Protein AF-A0A7S2J8U7-F1 (afdb_monomer)

pLDDT: mean 78.89, std 10.36, range [40.03, 90.38]

Radius of gyration: 30.78 Å; Cα contacts (8 Å, |Δi|>4): 121; chains: 1; bounding box: 64×59×87 Å

Structure (mmCIF, N/CA/C/O backbone):
data_AF-A0A7S2J8U7-F1
#
_entry.id   AF-A0A7S2J8U7-F1
#
loop_
_atom_site.group_PDB
_atom_site.id
_atom_site.type_symbol
_atom_site.label_atom_id
_atom_site.label_alt_id
_atom_site.label_comp_id
_atom_site.label_asym_id
_atom_site.label_entity_id
_atom_site.label_seq_id
_atom_site.pdbx_PDB_ins_code
_atom_site.Cartn_x
_atom_site.Cartn_y
_atom_site.Cartn_z
_atom_site.occupancy
_atom_site.B_iso_or_equiv
_atom_site.auth_seq_id
_atom_site.auth_comp_id
_atom_site.auth_asym_id
_atom_site.auth_atom_id
_atom_site.pdbx_PDB_model_num
ATOM 1 N N . ALA A 1 1 ? 42.358 48.095 -48.594 1.00 40.03 1 ALA A N 1
ATOM 2 C CA . ALA A 1 1 ? 42.335 47.093 -49.679 1.00 40.03 1 ALA A CA 1
ATOM 3 C C . ALA A 1 1 ? 41.664 45.815 -49.172 1.00 40.03 1 ALA A C 1
ATOM 5 O O . ALA A 1 1 ? 42.341 44.890 -48.751 1.00 40.03 1 ALA A O 1
ATOM 6 N N . GLY A 1 2 ? 40.329 45.794 -49.127 1.00 51.53 2 GLY A N 1
ATOM 7 C CA . GLY A 1 2 ? 39.556 44.602 -48.771 1.00 51.53 2 GLY A CA 1
ATOM 8 C C . GLY A 1 2 ? 39.120 43.903 -50.049 1.00 51.53 2 GLY A C 1
ATOM 9 O O . GLY A 1 2 ? 38.181 44.354 -50.697 1.00 51.53 2 GLY A O 1
ATOM 10 N N . ARG A 1 3 ? 39.839 42.856 -50.461 1.00 53.25 3 ARG A N 1
ATOM 11 C CA . ARG A 1 3 ? 39.385 41.982 -51.550 1.00 53.25 3 ARG A CA 1
ATOM 12 C C . ARG A 1 3 ? 38.144 41.229 -51.047 1.00 53.25 3 ARG A C 1
ATOM 14 O O . ARG A 1 3 ? 38.235 40.647 -49.966 1.00 53.25 3 ARG A O 1
ATOM 21 N N . PRO A 1 4 ? 37.014 41.214 -51.773 1.00 48.19 4 PRO A N 1
ATOM 22 C CA . PRO A 1 4 ? 35.894 40.362 -51.400 1.00 48.19 4 PRO A CA 1
ATOM 23 C C . PRO A 1 4 ? 36.365 38.907 -51.466 1.00 48.19 4 PRO A C 1
ATOM 25 O O . PRO A 1 4 ? 37.013 38.505 -52.436 1.00 48.19 4 PRO A O 1
ATOM 28 N N . ALA A 1 5 ? 36.096 38.145 -50.406 1.00 55.03 5 ALA A N 1
ATOM 29 C CA . ALA A 1 5 ? 36.349 36.714 -50.372 1.00 55.03 5 ALA A CA 1
ATOM 30 C C . ALA A 1 5 ? 35.719 36.085 -51.623 1.00 55.03 5 ALA A C 1
ATOM 32 O O . ALA A 1 5 ? 34.513 36.191 -51.842 1.00 55.03 5 ALA A O 1
ATOM 33 N N . GLY A 1 6 ? 36.554 35.508 -52.489 1.00 54.88 6 GLY A N 1
ATOM 34 C CA . GLY A 1 6 ? 36.082 34.847 -53.700 1.00 54.88 6 GLY A CA 1
ATOM 35 C C . GLY A 1 6 ? 35.148 33.677 -53.357 1.00 54.88 6 GLY A C 1
ATOM 36 O O . GLY A 1 6 ? 35.223 33.145 -52.246 1.00 54.88 6 GLY A O 1
ATOM 37 N N . PRO A 1 7 ? 34.312 33.225 -54.307 1.00 55.66 7 PRO A N 1
ATOM 38 C CA . PRO A 1 7 ? 33.301 32.180 -54.095 1.00 55.66 7 PRO A CA 1
ATOM 39 C C . PRO A 1 7 ? 33.851 30.841 -53.555 1.00 55.66 7 PRO A C 1
ATOM 41 O O . PRO A 1 7 ? 33.079 30.015 -53.079 1.00 55.66 7 PRO A O 1
ATOM 44 N N . GLY A 1 8 ? 35.175 30.636 -53.564 1.00 60.19 8 GLY A N 1
ATOM 45 C CA . GLY A 1 8 ? 35.840 29.501 -52.916 1.00 60.19 8 GLY A CA 1
ATOM 46 C C . GLY A 1 8 ? 35.819 29.539 -51.381 1.00 60.19 8 GLY A C 1
ATOM 47 O O . GLY A 1 8 ? 35.584 28.508 -50.766 1.00 60.19 8 GLY A O 1
ATOM 48 N N . GLY A 1 9 ? 35.958 30.711 -50.747 1.00 66.06 9 GLY A N 1
ATOM 49 C CA . GLY A 1 9 ? 36.018 30.811 -49.278 1.00 66.06 9 GLY A CA 1
ATOM 50 C C . GLY A 1 9 ? 34.679 30.530 -48.588 1.00 66.06 9 GLY A C 1
ATOM 51 O O . GLY A 1 9 ? 34.639 29.916 -47.525 1.00 66.06 9 GLY A O 1
ATOM 52 N N . ALA A 1 10 ? 33.571 30.916 -49.227 1.00 70.31 10 ALA A N 1
ATOM 53 C CA . ALA A 1 10 ? 32.231 30.562 -48.762 1.00 70.31 10 ALA A CA 1
ATOM 54 C C . ALA A 1 10 ? 31.975 29.052 -48.891 1.00 70.31 10 ALA A C 1
ATOM 56 O O . ALA A 1 10 ? 31.365 28.449 -48.012 1.00 70.31 10 ALA A O 1
ATOM 57 N N . MET A 1 11 ? 32.482 28.429 -49.958 1.00 75.00 11 MET A N 1
ATOM 58 C CA . MET A 1 11 ? 32.305 26.999 -50.182 1.00 75.00 11 MET A CA 1
ATOM 59 C C . MET A 1 11 ? 33.173 26.146 -49.245 1.00 75.00 11 MET A C 1
ATOM 61 O O . MET A 1 11 ? 32.732 25.093 -48.786 1.00 75.00 11 MET A O 1
ATOM 65 N N . ASP A 1 12 ? 34.364 26.623 -48.889 1.00 81.00 12 ASP A N 1
ATOM 66 C CA . ASP A 1 12 ? 35.214 25.972 -47.889 1.00 81.00 12 ASP A CA 1
ATOM 67 C C . ASP A 1 12 ? 34.634 26.097 -46.472 1.00 81.00 12 ASP A C 1
AT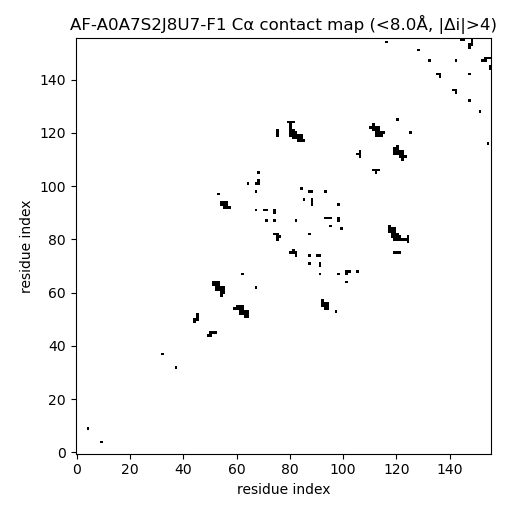OM 69 O O . ASP A 1 12 ? 34.638 25.122 -45.721 1.00 81.00 12 ASP A O 1
ATOM 73 N N . ALA A 1 13 ? 34.025 27.239 -46.133 1.00 82.81 13 ALA A N 1
ATOM 74 C CA . ALA A 1 13 ? 33.295 27.401 -44.875 1.00 82.81 13 ALA A CA 1
ATOM 75 C C . ALA A 1 13 ? 32.073 26.465 -44.781 1.00 82.81 13 ALA A C 1
ATOM 77 O O . ALA A 1 13 ? 31.824 25.881 -43.727 1.00 82.81 13 ALA A O 1
ATOM 78 N N . ILE A 1 14 ? 31.336 26.267 -45.882 1.00 84.38 14 ILE A N 1
ATOM 79 C CA . ILE A 1 14 ? 30.214 25.315 -45.936 1.00 84.38 14 ILE A CA 1
ATOM 80 C C . ILE A 1 14 ? 30.702 23.877 -45.725 1.00 84.38 14 ILE A C 1
ATOM 82 O O . ILE A 1 14 ? 30.076 23.133 -44.973 1.00 84.38 14 ILE A O 1
ATOM 86 N N . ARG A 1 15 ? 31.822 23.477 -46.341 1.00 87.19 15 ARG A N 1
ATOM 87 C CA . ARG A 1 15 ? 32.395 22.131 -46.148 1.00 87.19 15 ARG A CA 1
ATOM 88 C C . ARG A 1 15 ? 32.842 21.891 -44.712 1.00 87.19 15 ARG A C 1
ATOM 90 O O . ARG A 1 15 ? 32.610 20.811 -44.175 1.00 87.19 15 ARG A O 1
ATOM 97 N N . GLU A 1 16 ? 33.456 22.890 -44.088 1.00 86.88 16 GLU A N 1
ATOM 98 C CA . GLU A 1 16 ? 33.881 22.792 -42.694 1.00 86.88 16 GLU A CA 1
ATOM 99 C C . GLU A 1 16 ? 32.672 22.692 -41.751 1.00 86.88 16 GLU A C 1
ATOM 101 O O . GLU A 1 16 ? 32.631 21.817 -40.889 1.00 86.88 16 GLU A O 1
ATOM 106 N N . LEU A 1 17 ? 31.622 23.486 -41.984 1.00 85.12 17 LEU A N 1
ATOM 107 C CA . LEU A 1 17 ? 30.360 23.370 -41.245 1.00 85.12 17 LEU A CA 1
ATOM 108 C C . LEU A 1 17 ? 29.686 22.005 -41.446 1.00 85.12 17 LEU A C 1
ATOM 110 O O . LEU A 1 17 ? 29.188 21.428 -40.484 1.00 85.12 17 LEU A O 1
ATOM 114 N N . GLN A 1 18 ? 29.698 21.450 -42.662 1.00 86.94 18 GLN A N 1
ATOM 115 C CA . GLN A 1 18 ? 29.182 20.101 -42.931 1.00 86.94 18 GLN A CA 1
ATOM 116 C C . GLN A 1 18 ? 29.968 19.028 -42.174 1.00 86.94 18 GLN A C 1
ATOM 118 O O . GLN A 1 18 ? 29.372 18.106 -41.620 1.00 86.94 18 GLN A O 1
ATOM 123 N N . ARG A 1 19 ? 31.295 19.163 -42.104 1.00 87.50 19 ARG A N 1
ATOM 124 C CA . ARG A 1 19 ? 32.159 18.255 -41.345 1.00 87.50 19 ARG A CA 1
ATOM 125 C C . ARG A 1 19 ? 31.886 18.340 -39.843 1.00 87.50 19 ARG A C 1
ATOM 127 O O . ARG A 1 19 ? 31.789 17.305 -39.187 1.00 87.50 19 ARG A O 1
ATOM 134 N N . GLN A 1 20 ? 31.719 19.549 -39.310 1.00 84.12 20 GLN A N 1
ATOM 135 C CA . GLN A 1 20 ? 31.373 19.769 -37.904 1.00 84.12 20 GLN A CA 1
ATOM 136 C C . GLN A 1 20 ? 29.973 19.242 -37.570 1.00 84.12 20 GLN A C 1
ATOM 138 O O . GLN A 1 20 ? 29.795 18.605 -36.534 1.00 84.12 20 GLN A O 1
ATOM 143 N N . LEU A 1 21 ? 28.996 19.431 -38.462 1.00 79.06 21 LEU A N 1
ATOM 144 C CA . LEU A 1 21 ? 27.649 18.883 -38.313 1.00 79.06 21 LEU A CA 1
ATOM 145 C C . LEU A 1 21 ? 27.667 17.348 -38.320 1.00 79.06 21 LEU A C 1
ATOM 147 O O . LEU A 1 21 ? 27.062 16.736 -37.444 1.00 79.06 21 LEU A O 1
ATOM 151 N N . ALA A 1 22 ? 28.386 16.730 -39.263 1.00 81.44 22 ALA A N 1
ATOM 152 C CA . ALA A 1 22 ? 28.526 15.277 -39.340 1.00 81.44 22 ALA A CA 1
ATOM 153 C C . ALA A 1 22 ? 29.164 14.708 -38.061 1.00 81.44 22 ALA A C 1
ATOM 155 O O . ALA A 1 22 ? 28.625 13.775 -37.468 1.00 81.44 22 ALA A O 1
ATOM 156 N N . ALA A 1 23 ? 30.241 15.332 -37.572 1.00 78.88 23 ALA A N 1
ATOM 157 C CA . ALA A 1 23 ? 30.877 14.948 -36.313 1.00 78.88 23 ALA A CA 1
ATOM 158 C C . ALA A 1 23 ? 29.933 15.118 -35.104 1.00 78.88 23 ALA A C 1
ATOM 160 O O . ALA A 1 23 ? 29.856 14.237 -34.249 1.00 78.88 23 ALA A O 1
ATOM 161 N N . ALA A 1 24 ? 29.169 16.213 -35.037 1.00 72.94 24 ALA A N 1
ATOM 162 C CA . ALA A 1 24 ? 28.206 16.450 -33.961 1.00 72.94 24 ALA A CA 1
ATOM 163 C C . ALA A 1 24 ? 27.040 15.440 -33.977 1.00 72.94 24 ALA A C 1
ATOM 165 O O . ALA A 1 24 ? 26.620 14.953 -32.925 1.00 72.94 24 ALA A O 1
ATOM 166 N N . GLN A 1 25 ? 26.545 15.074 -35.163 1.00 70.19 25 GLN A N 1
ATOM 167 C CA . GLN A 1 25 ? 25.491 14.067 -35.331 1.00 70.19 25 GLN A CA 1
ATOM 168 C C . GLN A 1 25 ? 25.969 12.649 -34.974 1.00 70.19 25 GLN A C 1
ATOM 170 O O . GLN A 1 25 ? 25.204 11.867 -34.401 1.00 70.19 25 GLN A O 1
ATOM 175 N N . GLU A 1 26 ? 27.235 12.327 -35.248 1.00 65.44 26 GLU A N 1
ATOM 176 C CA . GLU A 1 26 ? 27.850 11.040 -34.906 1.00 65.44 26 GLU A CA 1
ATOM 177 C C . GLU A 1 26 ? 28.103 10.892 -33.393 1.00 65.44 26 GLU A C 1
ATOM 179 O O . GLU A 1 26 ? 27.968 9.804 -32.829 1.00 65.44 26 GLU A O 1
ATOM 184 N N . VAL A 1 27 ? 28.392 11.998 -32.699 1.00 61.38 27 VAL A N 1
ATOM 185 C CA . VAL A 1 27 ? 28.515 12.033 -31.231 1.00 61.38 27 VAL A CA 1
ATOM 186 C C . VAL A 1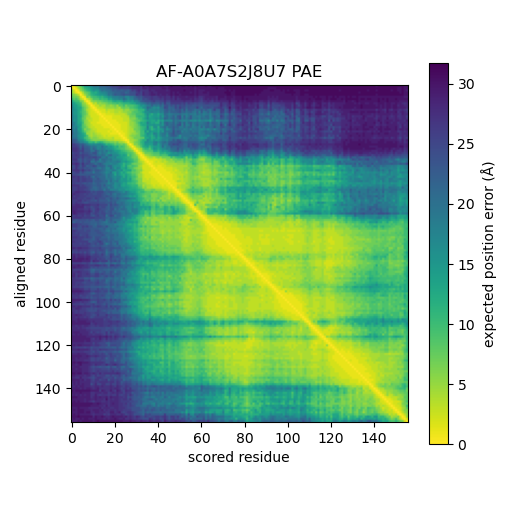 27 ? 27.144 11.922 -30.546 1.00 61.38 27 VAL A C 1
ATOM 188 O O . VAL A 1 27 ? 27.030 11.267 -29.510 1.00 61.38 27 VAL A O 1
ATOM 191 N N . SER A 1 28 ? 26.082 12.476 -31.144 1.00 56.25 28 SER A N 1
ATOM 192 C CA . SER A 1 28 ? 24.730 12.512 -30.558 1.00 56.25 28 SER A CA 1
ATOM 193 C C . SER A 1 28 ? 24.057 11.135 -30.392 1.00 56.25 28 SER A C 1
ATOM 195 O O . SER A 1 28 ? 23.095 11.013 -29.632 1.00 56.25 28 SER A O 1
ATOM 197 N N . ASN A 1 29 ? 24.565 10.078 -31.035 1.00 55.19 29 ASN A N 1
ATOM 198 C CA . ASN A 1 29 ? 23.923 8.756 -31.031 1.00 55.19 29 ASN A CA 1
ATOM 199 C C . ASN A 1 29 ? 24.634 7.671 -30.204 1.00 55.19 29 ASN A C 1
ATOM 201 O O . ASN A 1 29 ? 24.095 6.576 -30.077 1.00 55.19 29 ASN A O 1
ATOM 205 N N . LYS A 1 30 ? 25.799 7.940 -29.595 1.00 54.66 30 LYS A N 1
ATOM 206 C CA . LYS A 1 30 ? 26.586 6.886 -28.916 1.00 54.66 30 LYS A CA 1
ATOM 207 C C . LYS A 1 30 ? 26.026 6.417 -27.567 1.00 54.66 30 LYS A C 1
ATOM 209 O O . LYS A 1 30 ? 26.309 5.294 -27.171 1.00 54.66 30 LYS A O 1
ATOM 214 N N . ASN A 1 31 ? 25.185 7.218 -26.909 1.00 57.66 31 ASN A N 1
ATOM 215 C CA . ASN A 1 31 ? 24.610 6.897 -25.592 1.00 57.66 31 ASN A CA 1
ATOM 216 C C . ASN A 1 31 ? 23.076 6.789 -25.591 1.00 57.66 31 ASN A C 1
ATOM 218 O O . ASN A 1 31 ? 22.450 6.850 -24.534 1.00 57.66 31 ASN A O 1
ATOM 222 N N . ARG A 1 32 ? 22.438 6.633 -26.758 1.00 60.81 32 ARG A N 1
ATOM 223 C CA . ARG A 1 32 ? 20.988 6.405 -26.814 1.00 60.81 32 ARG A CA 1
ATOM 224 C C . ARG A 1 32 ? 20.718 4.919 -26.628 1.00 60.81 32 ARG A C 1
ATOM 226 O O . ARG A 1 32 ? 20.739 4.142 -27.577 1.00 60.81 32 ARG A O 1
ATOM 233 N N . ILE A 1 33 ? 20.483 4.525 -25.383 1.00 62.84 33 ILE A N 1
ATOM 234 C CA . ILE A 1 33 ? 19.929 3.208 -25.080 1.00 62.84 33 ILE A CA 1
ATOM 235 C C . ILE A 1 33 ? 18.513 3.187 -25.669 1.00 62.84 33 ILE A C 1
ATOM 237 O O . ILE A 1 33 ? 17.684 4.032 -25.333 1.00 62.84 33 ILE A O 1
ATOM 241 N N . SER A 1 34 ? 18.254 2.272 -26.605 1.00 74.62 34 SER A N 1
ATOM 242 C CA . SER A 1 34 ? 16.893 2.038 -27.090 1.00 74.62 34 SER A CA 1
ATOM 243 C C . SER A 1 34 ? 16.041 1.494 -25.943 1.00 74.62 34 SER A C 1
ATOM 245 O O . SER A 1 34 ? 16.555 0.814 -25.058 1.00 74.62 34 SER A O 1
ATOM 247 N N . GLU A 1 35 ? 14.736 1.751 -25.955 1.00 74.62 35 GLU A N 1
ATOM 248 C CA . GLU A 1 35 ? 13.820 1.268 -24.911 1.00 74.62 35 GLU A CA 1
ATOM 249 C C . GLU A 1 35 ? 13.956 -0.249 -24.675 1.00 74.62 35 GLU A C 1
ATOM 251 O O . GLU A 1 35 ? 14.056 -0.694 -23.536 1.00 74.62 35 GLU A O 1
ATOM 256 N N . ARG A 1 36 ? 14.115 -1.032 -25.752 1.00 76.19 36 ARG A N 1
ATOM 257 C CA . ARG A 1 36 ? 14.391 -2.478 -25.686 1.00 76.19 36 ARG A CA 1
ATOM 258 C C . ARG A 1 36 ? 15.689 -2.803 -24.948 1.00 76.19 36 ARG A C 1
ATOM 260 O O . ARG A 1 36 ? 15.687 -3.637 -24.052 1.00 76.19 36 ARG A O 1
ATOM 267 N N . ASN A 1 37 ? 16.777 -2.106 -25.275 1.00 79.19 37 ASN A N 1
ATOM 268 C CA . ASN A 1 37 ? 18.060 -2.321 -24.608 1.00 79.19 37 ASN A CA 1
ATOM 269 C C . ASN A 1 37 ? 17.998 -1.912 -23.127 1.00 79.19 37 ASN A C 1
ATOM 271 O O . ASN A 1 37 ? 18.661 -2.528 -22.300 1.00 79.19 37 ASN A O 1
ATOM 275 N N . CYS A 1 38 ? 17.208 -0.890 -22.782 1.00 79.62 38 CYS A N 1
ATOM 276 C CA . CYS A 1 38 ? 16.979 -0.495 -21.392 1.00 79.62 38 CYS A CA 1
ATOM 277 C C . CYS A 1 38 ? 16.264 -1.616 -20.628 1.00 79.62 38 CYS A C 1
ATOM 279 O O . CYS A 1 38 ? 16.689 -1.982 -19.532 1.00 79.62 38 CYS A O 1
ATOM 281 N N . ILE A 1 39 ? 15.238 -2.213 -21.245 1.00 80.50 39 ILE A N 1
ATOM 282 C CA . ILE A 1 39 ? 14.483 -3.309 -20.640 1.00 80.50 39 ILE A CA 1
ATOM 283 C C . ILE A 1 39 ? 15.386 -4.517 -20.374 1.00 80.50 39 ILE A C 1
ATOM 285 O O . ILE A 1 39 ? 15.408 -5.035 -19.257 1.00 80.50 39 ILE A O 1
ATOM 289 N N . ASP A 1 40 ? 16.186 -4.912 -21.365 1.00 81.88 40 ASP A N 1
ATOM 290 C CA . ASP A 1 40 ? 17.115 -6.039 -21.249 1.00 81.88 40 ASP A CA 1
ATOM 291 C C . ASP A 1 40 ? 18.180 -5.802 -20.169 1.00 81.88 40 ASP A C 1
ATOM 293 O O . ASP A 1 40 ? 18.549 -6.720 -19.434 1.00 81.88 40 ASP A O 1
ATOM 297 N N . LEU A 1 41 ? 18.684 -4.570 -20.046 1.00 83.12 41 LEU A N 1
ATOM 298 C CA . LEU A 1 41 ? 19.654 -4.215 -19.010 1.00 83.12 41 LEU A CA 1
ATOM 299 C C . LEU A 1 41 ? 19.045 -4.305 -17.610 1.00 83.12 41 LEU A C 1
ATOM 301 O O . LEU A 1 41 ? 19.671 -4.871 -16.715 1.00 83.12 41 LEU A O 1
ATOM 305 N N . VAL A 1 42 ? 17.826 -3.800 -17.416 1.00 82.06 42 VAL A N 1
ATOM 306 C CA . VAL A 1 42 ? 17.148 -3.891 -16.119 1.00 82.06 42 VAL A CA 1
ATOM 307 C C . VAL A 1 42 ? 16.806 -5.340 -15.777 1.00 82.06 42 VAL A C 1
ATOM 309 O O . VAL A 1 42 ? 17.070 -5.773 -14.657 1.00 82.06 42 VAL A O 1
ATOM 312 N N . GLN A 1 43 ? 16.329 -6.138 -16.736 1.00 81.56 43 GLN A N 1
ATOM 313 C CA . GLN A 1 43 ? 16.111 -7.572 -16.522 1.00 81.56 43 GLN A CA 1
ATOM 314 C C . GLN A 1 43 ? 17.402 -8.300 -16.130 1.00 81.56 43 GLN A C 1
ATOM 316 O O . GLN A 1 43 ? 17.385 -9.124 -15.214 1.00 81.56 43 GLN A O 1
ATOM 321 N N . LYS A 1 44 ? 18.537 -7.965 -16.760 1.00 83.88 44 LYS A N 1
ATOM 322 C CA . LYS A 1 44 ? 19.846 -8.501 -16.359 1.00 83.88 44 LYS A CA 1
ATOM 323 C C . LYS A 1 44 ? 20.228 -8.088 -14.939 1.00 83.88 44 LYS A C 1
ATOM 325 O O . LYS A 1 44 ? 20.711 -8.929 -14.189 1.00 83.88 44 LYS A O 1
ATOM 330 N N . LEU A 1 45 ? 19.989 -6.839 -14.539 1.00 82.88 45 LEU A N 1
ATOM 331 C CA . LEU A 1 45 ? 20.244 -6.377 -13.167 1.00 82.88 45 LEU A CA 1
ATOM 332 C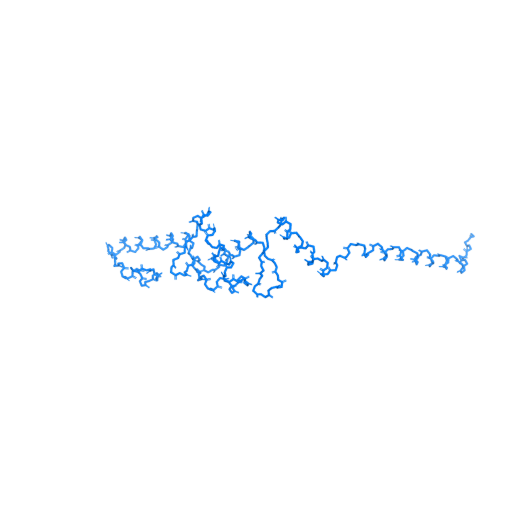 C . LEU A 1 45 ? 19.381 -7.117 -12.132 1.00 82.88 45 LEU A C 1
ATOM 334 O O . LEU A 1 45 ? 19.872 -7.452 -11.051 1.00 82.88 45 LEU A O 1
ATOM 338 N N . VAL A 1 46 ? 18.124 -7.417 -12.474 1.00 83.69 46 VAL A N 1
ATOM 339 C CA . VA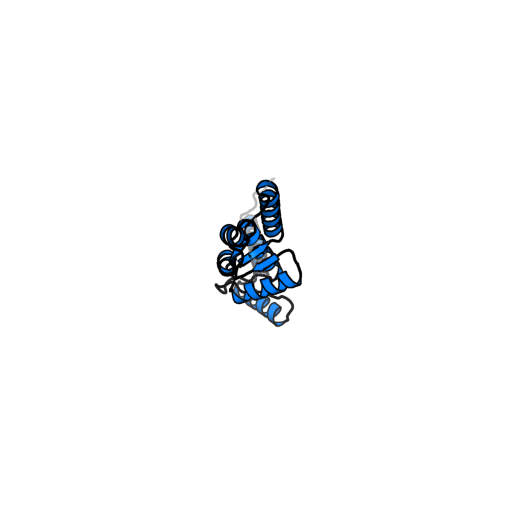L A 1 46 ? 17.222 -8.225 -11.638 1.00 83.69 46 VAL A CA 1
ATOM 340 C C . VAL A 1 46 ? 17.701 -9.679 -11.558 1.00 83.69 46 VAL A C 1
ATOM 342 O O . VAL A 1 46 ? 17.771 -10.229 -10.461 1.00 83.69 46 VAL A O 1
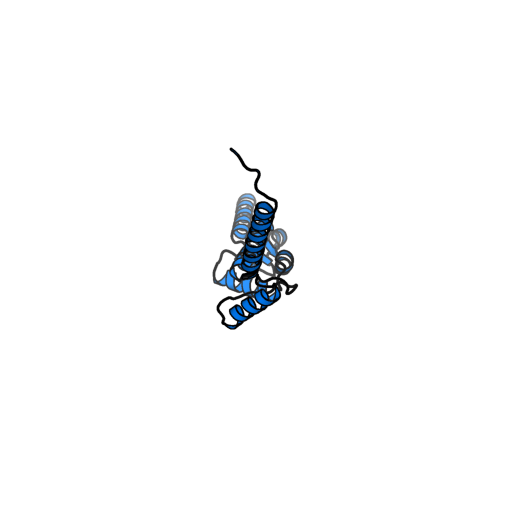ATOM 345 N N . GLN A 1 47 ? 18.106 -10.292 -12.678 1.00 82.44 47 GLN A N 1
ATOM 346 C CA . GLN A 1 47 ? 18.666 -11.655 -12.700 1.00 82.44 47 GLN A CA 1
ATOM 347 C C . GLN A 1 47 ? 19.954 -11.781 -11.884 1.00 82.44 47 GLN A C 1
ATOM 349 O O . GLN A 1 47 ? 20.154 -12.780 -11.198 1.00 82.44 47 GLN A O 1
ATOM 354 N N . LEU A 1 48 ? 20.816 -10.764 -11.933 1.00 85.75 48 LEU A N 1
ATOM 355 C CA . LEU A 1 48 ? 22.038 -10.699 -11.131 1.00 85.75 48 LEU A CA 1
ATOM 356 C C . LEU A 1 48 ? 21.756 -10.417 -9.643 1.00 85.75 48 LEU A C 1
ATOM 358 O O . LEU A 1 48 ? 22.689 -10.382 -8.843 1.00 85.75 48 LEU A O 1
ATOM 362 N N . GLY A 1 49 ? 20.491 -10.201 -9.259 1.00 79.50 49 GLY A N 1
ATOM 363 C CA . GLY A 1 49 ? 20.077 -9.934 -7.883 1.00 79.50 49 GLY A CA 1
ATOM 364 C C . GLY A 1 49 ? 20.523 -8.571 -7.352 1.00 79.50 49 GLY A C 1
ATOM 365 O O . GLY A 1 49 ? 20.459 -8.338 -6.146 1.00 79.50 49 GLY A O 1
ATOM 366 N N . GLN A 1 50 ? 20.980 -7.671 -8.228 1.00 76.75 50 GLN A N 1
ATOM 367 C CA . GLN A 1 50 ? 21.482 -6.352 -7.838 1.00 76.75 50 GLN A CA 1
ATOM 368 C C . GLN A 1 50 ? 20.348 -5.366 -7.542 1.00 76.75 50 GLN A C 1
ATOM 370 O O . GLN A 1 50 ? 20.543 -4.423 -6.778 1.00 76.75 50 GLN A O 1
ATOM 375 N N . VAL A 1 51 ? 19.164 -5.587 -8.124 1.00 76.81 51 VAL A N 1
ATOM 376 C CA . VAL A 1 51 ? 17.975 -4.753 -7.921 1.00 76.81 51 VAL A CA 1
ATOM 377 C C . VAL A 1 51 ? 16.755 -5.649 -7.725 1.00 76.81 51 VAL A C 1
ATOM 379 O O . VAL A 1 51 ? 16.557 -6.612 -8.464 1.00 76.81 51 VAL A O 1
ATOM 382 N N . LYS A 1 52 ? 15.920 -5.330 -6.733 1.00 74.81 52 LYS A N 1
ATOM 383 C CA . LYS A 1 52 ? 14.608 -5.960 -6.542 1.00 74.81 52 LYS A CA 1
ATOM 384 C C . LYS A 1 52 ? 13.548 -5.029 -7.112 1.00 74.81 52 LYS A C 1
ATOM 386 O O . LYS A 1 52 ? 13.413 -3.912 -6.626 1.00 74.81 52 LYS A O 1
ATOM 391 N N . LEU A 1 53 ? 12.819 -5.485 -8.124 1.00 79.56 53 LEU A N 1
ATOM 392 C CA . LEU A 1 53 ? 11.741 -4.731 -8.758 1.00 79.56 53 LEU A CA 1
ATOM 393 C C . LEU A 1 53 ? 10.443 -5.528 -8.683 1.00 79.56 53 LEU A C 1
ATOM 395 O O . LEU A 1 53 ? 10.449 -6.756 -8.761 1.00 79.56 53 LEU A O 1
ATOM 399 N N . ILE A 1 54 ? 9.347 -4.805 -8.504 1.00 78.00 54 ILE A N 1
ATOM 400 C CA . ILE A 1 54 ? 7.975 -5.300 -8.489 1.00 78.00 54 ILE A CA 1
ATOM 401 C C . ILE A 1 54 ? 7.313 -4.773 -9.756 1.00 78.00 54 ILE A C 1
ATOM 403 O O . ILE A 1 54 ? 7.563 -3.639 -10.157 1.00 78.00 54 ILE A O 1
ATOM 407 N N . HIS A 1 55 ? 6.511 -5.593 -10.422 1.00 75.44 55 HIS A N 1
ATOM 408 C CA . HIS A 1 55 ? 5.798 -5.156 -11.616 1.00 75.44 55 HIS A CA 1
ATOM 409 C C . HIS A 1 55 ? 4.436 -4.581 -11.223 1.00 75.44 55 HIS A C 1
ATOM 411 O O . HIS A 1 55 ? 3.778 -5.098 -10.316 1.00 75.44 55 HIS A O 1
ATOM 417 N N . THR A 1 56 ? 4.004 -3.530 -11.918 1.00 76.62 56 THR A N 1
ATOM 418 C CA . THR A 1 56 ? 2.617 -3.063 -11.821 1.00 76.62 56 THR A CA 1
ATOM 419 C C . THR A 1 56 ? 1.660 -4.101 -12.405 1.00 76.62 56 THR A C 1
ATOM 421 O O . THR A 1 56 ? 2.059 -4.966 -13.188 1.00 76.62 56 THR A O 1
ATOM 424 N N . SER A 1 57 ? 0.379 -4.010 -12.052 1.00 70.88 57 SER A N 1
ATOM 425 C CA . SER A 1 57 ? -0.688 -4.897 -12.553 1.00 70.88 57 SER A CA 1
ATOM 426 C C . SER A 1 57 ? -0.774 -4.940 -14.090 1.00 70.88 57 SER A C 1
ATOM 428 O O . SER A 1 57 ? -1.150 -5.953 -14.675 1.00 70.88 57 SER A O 1
ATOM 430 N N . SER A 1 58 ? -0.351 -3.865 -14.765 1.00 67.50 58 SER A N 1
ATOM 431 C CA . SER A 1 58 ? -0.254 -3.789 -16.230 1.00 67.50 58 SER A CA 1
ATOM 432 C C . SER A 1 58 ? 1.025 -4.406 -16.817 1.00 67.50 58 SER A C 1
ATOM 434 O O . SER A 1 58 ? 1.135 -4.529 -18.036 1.00 67.50 5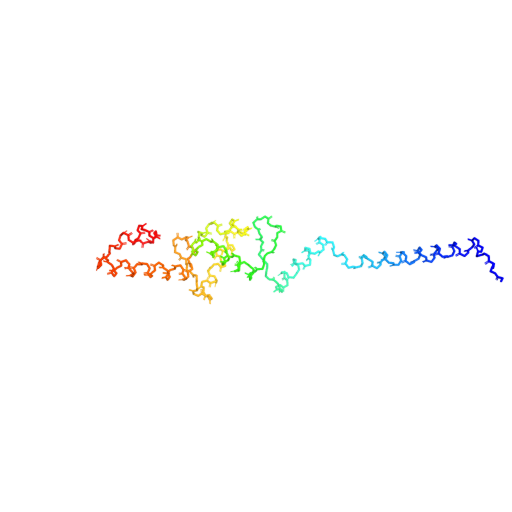8 SER A O 1
ATOM 436 N N . GLY A 1 59 ? 2.017 -4.753 -15.989 1.00 68.31 59 GLY A N 1
ATOM 437 C CA . GLY A 1 59 ? 3.306 -5.319 -16.406 1.00 68.31 59 GLY A CA 1
ATOM 438 C C . GLY A 1 59 ? 4.215 -4.360 -17.184 1.00 68.31 59 GLY A C 1
ATOM 439 O O . GLY A 1 59 ? 5.230 -4.793 -17.727 1.00 68.31 59 GLY A O 1
ATOM 440 N N . LYS A 1 60 ? 3.847 -3.076 -17.268 1.00 68.81 60 LYS A N 1
ATOM 441 C CA . LYS A 1 60 ? 4.564 -2.050 -18.043 1.00 68.81 60 LYS A CA 1
ATOM 442 C C . LYS A 1 60 ? 5.543 -1.239 -17.210 1.00 68.81 60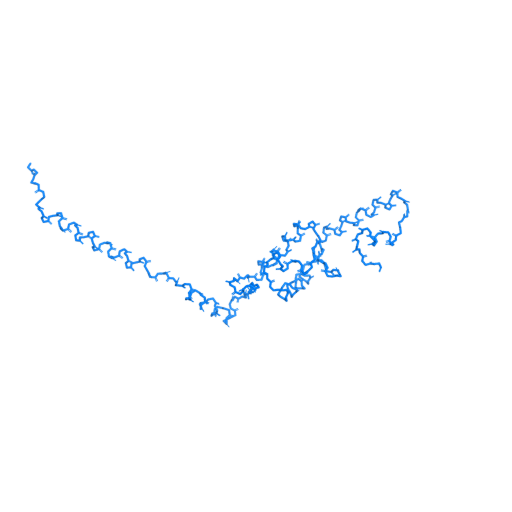 LYS A C 1
ATOM 444 O O . LYS A 1 60 ? 6.469 -0.661 -17.768 1.00 68.81 60 LYS A O 1
ATOM 449 N N . GLU A 1 61 ? 5.330 -1.185 -15.903 1.00 75.62 61 GLU A N 1
ATOM 450 C CA . GLU A 1 61 ? 6.105 -0.337 -15.009 1.00 75.62 61 GLU A CA 1
ATOM 451 C C . GLU A 1 61 ? 6.729 -1.168 -13.898 1.00 75.62 61 GLU A C 1
ATOM 453 O O . GLU A 1 61 ? 6.221 -2.221 -13.494 1.00 75.62 61 GLU A O 1
ATOM 458 N N . TRP A 1 62 ? 7.860 -0.664 -13.419 1.00 79.88 62 TRP A N 1
ATOM 459 C CA . TRP A 1 62 ? 8.614 -1.255 -12.333 1.00 79.88 62 TRP A CA 1
ATOM 460 C C . TRP A 1 62 ? 8.593 -0.342 -11.131 1.00 79.88 62 TRP A C 1
ATOM 462 O O . TRP A 1 62 ? 8.906 0.843 -11.233 1.00 79.88 62 TRP A O 1
ATOM 472 N N . LEU A 1 63 ? 8.294 -0.935 -9.987 1.00 83.25 63 LEU A N 1
ATOM 473 C CA . LEU A 1 63 ? 8.293 -0.265 -8.707 1.00 83.25 63 LEU A CA 1
ATOM 474 C C . LEU A 1 63 ? 9.354 -0.884 -7.809 1.00 83.25 63 LEU A C 1
ATOM 476 O O . LEU A 1 63 ? 9.510 -2.108 -7.746 1.00 83.25 63 LEU A O 1
ATOM 480 N N . THR A 1 64 ? 10.096 -0.045 -7.096 1.00 85.81 64 THR A N 1
ATOM 481 C CA . THR A 1 64 ? 10.980 -0.551 -6.053 1.00 85.81 64 THR A CA 1
ATOM 482 C C . THR A 1 64 ? 10.162 -0.917 -4.813 1.00 85.81 64 THR A C 1
ATOM 484 O O . THR A 1 64 ? 9.178 -0.250 -4.487 1.00 85.81 64 THR A O 1
ATOM 487 N N . PRO A 1 65 ? 10.581 -1.957 -4.077 1.00 83.19 65 PRO A N 1
ATOM 488 C CA . PRO A 1 65 ? 10.181 -2.222 -2.705 1.00 83.19 65 PRO A CA 1
ATOM 489 C C . PRO A 1 65 ? 9.942 -0.977 -1.850 1.00 83.19 65 PRO A C 1
ATOM 491 O O . PRO A 1 65 ? 8.900 -0.851 -1.229 1.00 83.19 65 PRO A O 1
ATOM 494 N N . GLU A 1 66 ? 10.913 -0.075 -1.800 1.00 85.19 66 GLU A N 1
ATOM 495 C CA . GLU A 1 66 ? 10.889 1.087 -0.916 1.00 85.19 66 GLU A CA 1
ATOM 496 C C . GLU A 1 66 ? 9.873 2.136 -1.373 1.00 85.19 66 GLU A C 1
ATOM 498 O O . GLU A 1 66 ? 9.317 2.854 -0.543 1.00 85.19 66 GLU A O 1
ATOM 503 N N . GLN A 1 67 ? 9.636 2.223 -2.684 1.00 86.25 67 GLN A N 1
ATOM 504 C CA . GLN A 1 67 ? 8.620 3.100 -3.247 1.00 86.25 67 GLN A CA 1
ATOM 505 C C . GLN A 1 67 ? 7.218 2.573 -2.930 1.00 86.25 67 GLN A C 1
ATOM 507 O O . GLN A 1 67 ? 6.376 3.344 -2.481 1.00 86.25 67 GLN A O 1
ATOM 512 N N . LEU A 1 68 ? 7.001 1.259 -3.039 1.00 87.62 68 LEU A N 1
ATOM 513 C CA . LEU A 1 68 ? 5.738 0.631 -2.646 1.00 87.62 68 LEU A CA 1
ATOM 514 C C . LEU A 1 68 ? 5.393 0.905 -1.169 1.00 87.62 68 LEU A C 1
ATOM 516 O O . LEU A 1 68 ? 4.255 1.230 -0.849 1.00 87.62 68 LEU A O 1
ATOM 520 N N . ASP A 1 69 ? 6.380 0.853 -0.269 1.00 87.31 69 ASP A N 1
ATOM 521 C CA . ASP A 1 69 ? 6.186 1.155 1.163 1.00 87.31 69 ASP A CA 1
ATOM 522 C C . ASP A 1 69 ? 5.746 2.598 1.421 1.00 87.31 69 ASP A C 1
ATOM 524 O O . ASP A 1 69 ? 5.131 2.894 2.453 1.00 87.31 69 ASP A O 1
ATOM 528 N N . ARG A 1 70 ? 6.162 3.511 0.541 1.00 88.19 70 ARG A N 1
ATOM 529 C CA . ARG A 1 70 ? 5.804 4.923 0.612 1.00 88.19 70 ARG A CA 1
ATOM 530 C C . ARG A 1 70 ? 4.398 5.128 0.078 1.00 88.19 70 ARG A C 1
ATOM 532 O O . ARG A 1 70 ? 3.586 5.696 0.790 1.00 88.19 70 ARG A O 1
ATOM 539 N N . GLU A 1 71 ? 4.095 4.576 -1.089 1.00 89.00 71 GLU A N 1
ATOM 540 C CA . GLU A 1 71 ? 2.776 4.716 -1.708 1.00 89.00 71 GLU A CA 1
ATOM 541 C C . GLU A 1 71 ? 1.667 4.113 -0.844 1.00 89.00 71 GLU A C 1
ATOM 543 O O . GLU A 1 7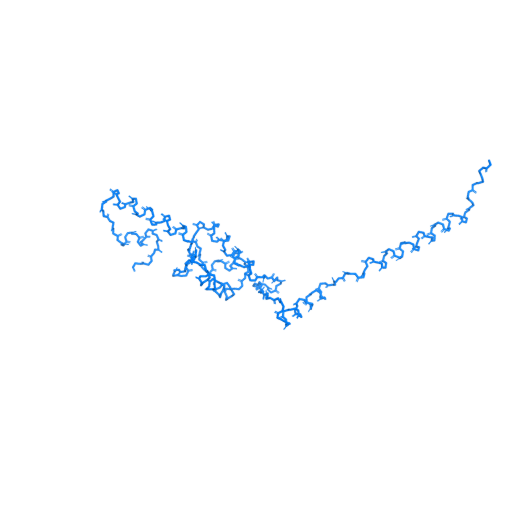1 ? 0.647 4.758 -0.631 1.00 89.00 71 GLU A O 1
ATOM 548 N N . ILE A 1 72 ? 1.895 2.947 -0.226 1.00 87.88 72 ILE A N 1
ATOM 549 C CA . ILE A 1 72 ? 0.940 2.368 0.735 1.00 87.88 72 ILE A CA 1
ATOM 550 C C . ILE A 1 72 ? 0.692 3.322 1.916 1.00 87.88 72 ILE A C 1
ATOM 552 O O . ILE A 1 72 ? -0.437 3.449 2.390 1.00 87.88 72 ILE A O 1
ATOM 556 N N . ARG A 1 73 ? 1.736 4.001 2.408 1.00 87.75 73 ARG A N 1
ATOM 557 C CA . ARG A 1 73 ? 1.613 4.977 3.502 1.00 87.75 73 ARG A CA 1
ATOM 558 C C . ARG A 1 73 ? 0.892 6.245 3.070 1.00 87.75 73 ARG A C 1
ATOM 560 O O . ARG A 1 73 ? 0.099 6.764 3.849 1.00 87.75 73 ARG A O 1
ATOM 567 N N . ASP A 1 74 ? 1.157 6.717 1.861 1.00 88.88 74 ASP A N 1
ATOM 568 C CA . ASP A 1 74 ? 0.529 7.911 1.308 1.00 88.88 74 ASP A CA 1
ATOM 569 C C . ASP A 1 74 ? -0.969 7.668 1.081 1.00 88.88 74 ASP A C 1
ATOM 571 O O . ASP A 1 74 ? -1.783 8.488 1.501 1.00 88.88 74 ASP A O 1
ATOM 575 N N . VAL A 1 75 ? -1.347 6.502 0.544 1.00 87.69 75 VAL A N 1
ATOM 576 C CA . VAL A 1 75 ? -2.750 6.063 0.418 1.00 87.69 75 VAL A CA 1
ATOM 577 C C . VAL A 1 75 ? -3.425 5.964 1.788 1.00 87.69 75 VAL A C 1
ATOM 579 O O . VAL A 1 75 ? -4.534 6.468 1.984 1.00 87.69 75 VAL A O 1
ATOM 582 N N . LEU A 1 76 ? -2.747 5.370 2.775 1.00 88.06 76 LEU A N 1
ATOM 583 C CA . LEU A 1 76 ? -3.272 5.264 4.137 1.00 88.06 76 LEU A CA 1
ATOM 584 C C . LEU A 1 76 ? -3.488 6.644 4.775 1.00 88.06 76 LEU A C 1
ATOM 586 O O . LEU A 1 76 ? -4.499 6.860 5.442 1.00 88.06 76 LEU A O 1
ATOM 590 N N . ALA A 1 77 ? -2.562 7.582 4.569 1.00 87.06 77 ALA A N 1
ATOM 591 C CA . ALA A 1 77 ? -2.682 8.951 5.060 1.00 87.06 77 ALA A CA 1
ATOM 592 C C . ALA A 1 77 ? -3.797 9.724 4.334 1.00 87.06 77 ALA A C 1
ATOM 594 O O . ALA A 1 77 ? -4.579 10.415 4.986 1.00 87.06 77 ALA A O 1
ATOM 595 N N . ALA A 1 78 ? -3.914 9.566 3.013 1.00 87.50 78 ALA A N 1
ATOM 596 C CA . ALA A 1 78 ? -4.967 10.176 2.202 1.00 87.50 78 ALA A CA 1
ATOM 597 C C . ALA A 1 78 ? -6.366 9.673 2.593 1.00 87.50 78 ALA A C 1
ATOM 599 O O . ALA A 1 78 ? -7.317 10.450 2.612 1.00 87.50 78 ALA A O 1
ATOM 600 N N . SER A 1 79 ? -6.470 8.404 2.994 1.00 84.06 79 SER A N 1
ATOM 601 C CA . SER A 1 79 ? -7.711 7.781 3.475 1.00 84.06 79 SER A CA 1
ATOM 602 C C . SER A 1 79 ? -8.059 8.137 4.931 1.00 84.06 79 SER A C 1
ATOM 604 O O . SER A 1 79 ? -8.956 7.541 5.522 1.00 84.06 79 SER A O 1
ATOM 606 N N . GLY A 1 80 ? -7.340 9.073 5.561 1.00 80.81 80 GLY A N 1
ATOM 607 C CA . GLY A 1 80 ? -7.588 9.468 6.952 1.00 80.81 80 GLY A CA 1
ATOM 608 C C . GLY A 1 80 ? -7.137 8.431 7.987 1.00 80.81 80 GLY A C 1
ATOM 609 O O . GLY A 1 80 ? -7.593 8.452 9.126 1.00 80.81 80 GLY A O 1
ATOM 610 N N . GLY A 1 81 ? -6.234 7.520 7.612 1.00 82.50 81 GLY A N 1
ATOM 611 C CA . GLY A 1 81 ? -5.633 6.539 8.513 1.00 82.50 81 GLY A CA 1
ATOM 612 C C . GLY A 1 81 ? -6.327 5.176 8.573 1.00 82.50 81 GLY A C 1
ATOM 613 O O . GLY A 1 81 ? -5.837 4.309 9.296 1.00 82.50 81 GLY A O 1
ATOM 614 N N . ARG A 1 82 ? -7.392 4.947 7.791 1.00 86.56 82 ARG A N 1
ATOM 615 C CA . ARG A 1 82 ? -8.007 3.627 7.564 1.00 86.56 82 ARG A CA 1
ATOM 616 C C . ARG A 1 82 ? -8.204 3.402 6.067 1.00 86.56 82 ARG A C 1
ATOM 618 O O . ARG A 1 82 ? -8.904 4.175 5.430 1.00 86.56 82 ARG A O 1
ATOM 625 N N . ALA A 1 83 ? -7.627 2.338 5.519 1.00 86.94 83 ALA A N 1
ATOM 626 C CA . ALA A 1 83 ? -7.762 1.980 4.105 1.00 86.94 83 ALA A CA 1
ATOM 627 C C . ALA A 1 83 ? -7.981 0.473 3.945 1.00 86.94 83 ALA A C 1
ATOM 629 O O . ALA A 1 83 ? -7.361 -0.317 4.655 1.00 86.94 83 ALA A O 1
ATOM 630 N N . ASN A 1 84 ? -8.830 0.052 3.010 1.00 87.19 84 ASN A N 1
ATOM 631 C CA . ASN A 1 84 ? -9.059 -1.371 2.782 1.00 87.19 84 ASN A CA 1
ATOM 632 C C . ASN A 1 84 ? -7.918 -1.989 1.958 1.00 87.19 84 ASN A C 1
ATOM 634 O O . ASN A 1 84 ? -7.507 -1.440 0.936 1.00 87.19 84 ASN A O 1
ATOM 638 N N . VAL A 1 85 ? -7.425 -3.158 2.368 1.00 85.06 85 VAL A N 1
ATOM 639 C CA . VAL A 1 85 ? -6.306 -3.847 1.707 1.00 85.06 85 VAL A CA 1
ATOM 640 C C . VAL A 1 85 ? -6.637 -4.264 0.269 1.00 85.06 85 VAL A C 1
ATOM 642 O O . VAL A 1 85 ? -5.714 -4.436 -0.521 1.00 85.06 85 VAL A O 1
ATOM 645 N N . THR A 1 86 ? -7.913 -4.381 -0.112 1.00 83.94 86 THR A N 1
ATOM 646 C CA . THR A 1 86 ? -8.311 -4.639 -1.508 1.00 83.94 86 THR A CA 1
ATOM 647 C C . THR A 1 86 ? -8.369 -3.382 -2.371 1.00 83.94 86 THR A C 1
ATOM 649 O O . THR A 1 86 ? -8.250 -3.491 -3.588 1.00 83.94 86 THR A O 1
ATOM 652 N N . GLU A 1 87 ? -8.522 -2.201 -1.770 1.00 83.75 87 GLU A N 1
ATOM 653 C CA . GLU A 1 87 ? -8.574 -0.917 -2.486 1.00 83.75 87 GLU A CA 1
ATOM 654 C C . GLU A 1 87 ? -7.168 -0.341 -2.714 1.00 83.75 87 GLU A C 1
ATOM 656 O O . GLU A 1 87 ? -6.886 0.200 -3.782 1.00 83.75 87 GLU A O 1
ATOM 661 N N . ILE A 1 88 ? -6.242 -0.547 -1.766 1.00 85.81 88 ILE A N 1
ATOM 662 C CA . ILE A 1 88 ? -4.847 -0.078 -1.870 1.00 85.81 88 ILE A CA 1
ATOM 663 C C . ILE A 1 88 ? -4.168 -0.513 -3.191 1.00 85.81 88 ILE A C 1
ATOM 665 O O . ILE A 1 88 ? -3.562 0.334 -3.844 1.00 85.81 88 ILE A O 1
ATOM 669 N N . PRO A 1 89 ? -4.260 -1.779 -3.649 1.00 85.62 89 PRO A N 1
ATOM 670 C CA . PRO A 1 89 ? -3.694 -2.210 -4.928 1.00 85.62 89 PRO A CA 1
ATOM 671 C C . PRO A 1 89 ? -4.251 -1.449 -6.138 1.00 85.62 89 PRO A C 1
ATOM 673 O O . PRO A 1 89 ? -3.514 -1.230 -7.097 1.00 85.62 89 PRO A O 1
ATOM 676 N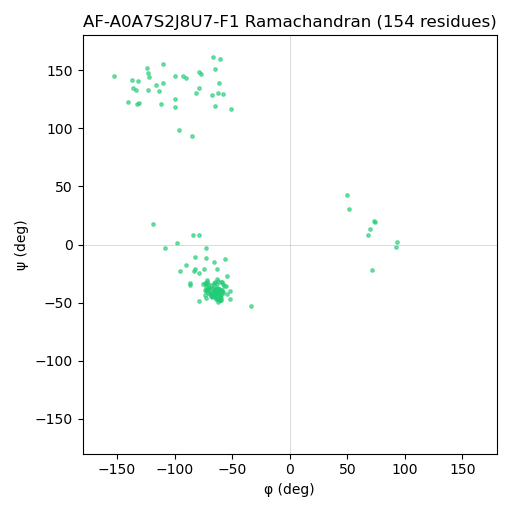 N . ASN A 1 90 ? -5.520 -1.026 -6.097 1.00 84.56 90 ASN A N 1
ATOM 677 C CA . ASN A 1 90 ? -6.147 -0.273 -7.186 1.00 84.56 90 ASN A CA 1
ATOM 678 C C . ASN A 1 90 ? -5.613 1.160 -7.252 1.00 84.56 90 ASN A C 1
ATOM 680 O O . ASN A 1 90 ? -5.357 1.662 -8.343 1.00 84.56 90 ASN A O 1
ATOM 684 N N . GLU A 1 91 ? -5.407 1.797 -6.098 1.00 82.88 91 GLU A N 1
ATOM 685 C CA . GLU A 1 91 ? -4.845 3.151 -6.025 1.00 82.88 91 GLU A CA 1
ATOM 686 C C . GLU A 1 91 ? -3.352 3.185 -6.372 1.00 82.88 91 GLU A C 1
ATOM 688 O O . GLU A 1 91 ? -2.891 4.095 -7.057 1.00 82.88 91 GLU A O 1
ATOM 693 N N . VAL A 1 92 ? -2.604 2.167 -5.943 1.00 83.75 92 VAL A N 1
ATOM 694 C CA . VAL A 1 92 ? -1.159 2.031 -6.192 1.00 83.75 92 VAL A CA 1
ATOM 695 C C . VAL A 1 92 ? -0.871 1.443 -7.587 1.00 83.75 92 VAL A C 1
ATOM 697 O O . VAL A 1 92 ? 0.219 1.589 -8.133 1.00 83.75 92 VAL A O 1
ATOM 700 N N . GLY A 1 93 ? -1.837 0.754 -8.201 1.00 80.81 93 GLY A N 1
ATOM 701 C CA . GLY A 1 93 ? -1.685 0.124 -9.517 1.00 80.81 93 GLY A CA 1
ATOM 702 C C . GLY A 1 93 ? -0.822 -1.148 -9.525 1.00 80.81 93 GLY A C 1
ATOM 703 O O . GLY A 1 93 ? -0.342 -1.573 -10.582 1.00 80.81 93 GLY A O 1
ATOM 704 N N . VAL A 1 94 ? -0.623 -1.793 -8.375 1.00 83.06 94 VAL A N 1
ATOM 705 C CA . VAL A 1 94 ? 0.227 -2.989 -8.202 1.00 83.06 94 VAL A CA 1
ATOM 706 C C . VAL A 1 94 ? -0.633 -4.223 -7.913 1.00 83.06 94 VAL A C 1
ATOM 708 O O . VAL A 1 94 ? -1.760 -4.108 -7.451 1.00 83.06 94 VAL A O 1
ATOM 711 N N . ASP A 1 95 ? -0.126 -5.422 -8.218 1.00 83.50 95 ASP A N 1
ATOM 712 C CA . ASP A 1 95 ? -0.828 -6.670 -7.895 1.00 83.50 95 ASP A CA 1
ATOM 713 C C . ASP A 1 95 ? -1.037 -6.842 -6.380 1.00 83.50 95 ASP A C 1
ATOM 715 O O . ASP A 1 95 ? -0.123 -6.611 -5.577 1.00 83.50 95 ASP A O 1
ATOM 719 N N . ILE A 1 96 ? -2.226 -7.320 -5.999 1.00 82.31 96 ILE A N 1
ATOM 720 C CA . ILE A 1 96 ? -2.610 -7.521 -4.597 1.00 82.31 96 ILE A CA 1
ATOM 721 C C . ILE A 1 96 ? -1.626 -8.421 -3.844 1.00 82.31 96 ILE A C 1
ATOM 723 O O . ILE A 1 96 ? -1.297 -8.132 -2.697 1.00 82.31 96 ILE A O 1
ATOM 727 N N . SER A 1 97 ? -1.062 -9.441 -4.495 1.00 83.06 97 SER A N 1
ATOM 728 C CA . SER A 1 97 ? -0.118 -10.374 -3.870 1.00 83.06 97 SER A CA 1
ATOM 729 C C . SER A 1 97 ? 1.166 -9.665 -3.433 1.00 83.06 97 SER A C 1
ATOM 731 O O . SER A 1 97 ? 1.725 -9.954 -2.372 1.00 83.06 97 SER A O 1
ATOM 733 N N . HIS A 1 98 ? 1.645 -8.717 -4.244 1.00 83.25 98 HIS A N 1
ATOM 734 C CA . HIS A 1 98 ? 2.833 -7.926 -3.931 1.00 83.25 98 HIS A CA 1
ATOM 735 C C . HIS A 1 98 ? 2.552 -6.885 -2.845 1.00 83.25 98 HIS A C 1
ATOM 737 O O . HIS A 1 98 ? 3.389 -6.707 -1.954 1.00 83.25 98 HIS A O 1
ATOM 743 N N . CYS A 1 99 ? 1.377 -6.252 -2.880 1.00 84.31 99 CYS A N 1
ATOM 744 C CA . CYS A 1 99 ? 0.929 -5.338 -1.832 1.00 84.31 99 CYS A CA 1
ATOM 745 C C . CYS A 1 99 ? 0.775 -6.051 -0.483 1.00 84.31 99 CYS A C 1
ATOM 747 O O . CYS A 1 99 ? 1.346 -5.599 0.505 1.00 84.31 99 CYS A O 1
ATOM 749 N N . GLU A 1 100 ? 0.089 -7.193 -0.423 1.00 84.69 100 GLU A N 1
ATOM 750 C CA . GLU A 1 100 ? -0.107 -7.949 0.821 1.00 84.69 100 GLU A CA 1
ATOM 751 C C . GLU A 1 100 ? 1.210 -8.443 1.418 1.00 84.69 100 GLU A C 1
ATOM 753 O O . GLU A 1 100 ? 1.474 -8.247 2.608 1.00 84.69 100 GLU A O 1
ATOM 758 N N . ALA A 1 101 ? 2.077 -9.032 0.586 1.00 85.75 101 ALA A N 1
ATOM 759 C CA . ALA A 1 101 ? 3.405 -9.446 1.020 1.00 85.75 101 ALA A CA 1
ATOM 760 C C . ALA A 1 101 ? 4.192 -8.258 1.584 1.00 85.75 101 ALA A C 1
ATOM 762 O O . ALA A 1 101 ? 4.950 -8.414 2.549 1.00 85.75 101 ALA A O 1
ATOM 763 N N . ARG A 1 102 ? 4.005 -7.062 1.006 1.00 86.19 102 ARG A N 1
ATOM 764 C CA . ARG A 1 102 ? 4.666 -5.870 1.511 1.00 86.19 102 ARG A CA 1
ATOM 765 C C . ARG A 1 102 ? 4.087 -5.380 2.829 1.00 86.19 102 ARG A C 1
ATOM 767 O O . ARG A 1 102 ? 4.856 -5.105 3.748 1.00 86.19 102 ARG A O 1
ATOM 774 N N . ILE A 1 103 ? 2.769 -5.306 2.940 1.00 85.50 103 ILE A N 1
ATOM 775 C CA . ILE A 1 103 ? 2.076 -4.893 4.161 1.00 85.50 103 ILE A CA 1
ATOM 776 C C . ILE A 1 103 ? 2.526 -5.758 5.345 1.00 85.50 103 ILE A C 1
ATOM 778 O O . ILE A 1 103 ? 2.851 -5.226 6.405 1.00 85.50 103 ILE A O 1
ATOM 782 N N . GLU A 1 104 ? 2.660 -7.075 5.162 1.00 85.88 104 GLU A N 1
ATOM 783 C CA . GLU A 1 104 ? 3.155 -7.964 6.223 1.00 85.88 104 GLU A CA 1
ATOM 784 C C . GLU A 1 104 ? 4.619 -7.704 6.609 1.00 85.88 104 GLU A C 1
ATOM 786 O O . GLU A 1 104 ? 4.985 -7.817 7.782 1.00 85.88 104 GLU A O 1
ATOM 791 N N . LEU A 1 105 ? 5.478 -7.337 5.655 1.00 85.94 105 LEU A N 1
ATOM 792 C CA . LEU A 1 105 ? 6.856 -6.932 5.953 1.00 85.94 105 LEU A CA 1
ATOM 793 C C . LEU A 1 105 ? 6.904 -5.588 6.686 1.00 85.94 105 LEU A C 1
ATOM 795 O O . LEU A 1 105 ? 7.663 -5.453 7.648 1.00 85.94 105 LEU A O 1
ATOM 799 N N . MET A 1 106 ? 6.089 -4.620 6.263 1.00 84.25 106 MET A N 1
ATOM 800 C CA . MET A 1 106 ? 5.981 -3.315 6.911 1.00 84.25 106 MET A CA 1
ATOM 801 C C . MET A 1 106 ? 5.522 -3.473 8.357 1.00 84.25 106 MET A C 1
ATOM 803 O O . MET A 1 106 ? 6.204 -2.986 9.248 1.00 84.25 106 MET A O 1
ATOM 807 N N . ARG A 1 107 ? 4.473 -4.264 8.601 1.00 83.88 107 ARG A N 1
ATOM 808 C CA . ARG A 1 107 ? 3.956 -4.565 9.945 1.00 83.88 107 ARG A CA 1
ATOM 809 C C . ARG A 1 107 ? 4.998 -5.208 10.866 1.00 83.88 107 ARG A C 1
ATOM 811 O O . ARG A 1 107 ? 4.981 -4.997 12.075 1.00 83.88 107 ARG A O 1
ATOM 818 N N . LYS A 1 108 ? 5.899 -6.032 10.317 1.00 83.06 108 LYS A N 1
ATOM 819 C CA . LYS A 1 108 ? 6.994 -6.654 11.087 1.00 83.06 108 LYS A CA 1
ATOM 820 C C . LYS A 1 108 ? 8.116 -5.675 11.418 1.00 83.06 108 LYS A C 1
ATOM 822 O O . LYS A 1 108 ? 8.770 -5.837 12.444 1.00 83.06 108 LYS A O 1
ATOM 827 N N . LYS A 1 109 ? 8.386 -4.726 10.524 1.00 80.81 109 LYS A N 1
ATOM 828 C CA . LYS A 1 109 ? 9.486 -3.766 10.655 1.00 80.81 109 LYS A CA 1
ATOM 829 C C . LYS A 1 109 ? 9.083 -2.533 11.461 1.00 80.81 109 LYS A C 1
ATOM 831 O O . LYS A 1 109 ? 9.926 -1.958 12.140 1.00 80.81 109 LYS A O 1
ATOM 836 N N . ASP A 1 110 ? 7.823 -2.135 11.358 1.00 75.88 110 ASP A N 1
ATOM 837 C CA . ASP A 1 110 ? 7.292 -0.881 11.866 1.00 75.88 110 ASP A CA 1
ATOM 838 C C . ASP A 1 110 ? 5.896 -1.124 12.463 1.00 75.88 110 ASP A C 1
ATOM 840 O O . ASP A 1 110 ? 4.993 -1.631 11.797 1.00 75.88 110 ASP A O 1
ATOM 844 N N . SER A 1 111 ? 5.722 -0.784 13.741 1.00 74.50 111 SER A N 1
ATOM 845 C CA . SER A 1 111 ? 4.459 -0.945 14.472 1.00 74.50 111 SER A CA 1
ATOM 846 C C . SER A 1 111 ? 3.483 0.216 14.253 1.00 74.50 111 SER A C 1
ATOM 848 O O . SER A 1 111 ? 2.464 0.295 14.936 1.00 74.50 111 SER A O 1
ATOM 850 N N . SER A 1 112 ? 3.785 1.131 13.327 1.00 79.44 112 SER A N 1
ATOM 851 C CA . SER A 1 112 ? 2.923 2.265 12.965 1.00 79.44 112 SER A CA 1
ATOM 852 C C . SER A 1 112 ? 1.677 1.884 12.159 1.00 79.44 112 SER A C 1
ATOM 854 O O . SER A 1 112 ? 0.791 2.722 11.974 1.00 79.44 112 SER A O 1
ATOM 856 N N . VAL A 1 113 ? 1.603 0.644 11.668 1.00 84.00 113 VAL A N 1
ATOM 857 C CA . VAL A 1 113 ? 0.503 0.162 10.832 1.00 84.00 113 VAL A CA 1
ATOM 858 C C . VAL A 1 113 ? 0.021 -1.200 11.327 1.00 84.00 113 VAL A C 1
ATOM 860 O O . VAL A 1 113 ? 0.813 -2.112 11.566 1.00 84.00 113 VAL A O 1
ATOM 863 N N . SER A 1 114 ? -1.294 -1.353 11.459 1.00 83.00 114 SER A N 1
ATOM 864 C CA . SER A 1 114 ? -1.953 -2.588 11.885 1.00 83.00 114 SER A CA 1
ATOM 865 C C . SER A 1 114 ? -2.961 -3.054 10.837 1.00 83.00 114 SER A C 1
ATOM 867 O O . SER A 1 114 ? -3.547 -2.240 10.130 1.00 83.00 114 SER A O 1
ATOM 869 N N . ARG A 1 115 ? -3.146 -4.372 10.708 1.00 83.56 115 ARG A N 1
ATOM 870 C CA . ARG A 1 115 ? -4.131 -4.969 9.797 1.00 83.56 115 ARG A CA 1
ATOM 871 C C . ARG A 1 115 ? -5.235 -5.627 10.617 1.00 83.56 115 ARG A C 1
ATOM 873 O O . ARG A 1 115 ? -4.936 -6.531 11.396 1.00 83.56 115 ARG A O 1
ATOM 880 N N . ILE A 1 116 ? -6.484 -5.204 10.434 1.00 80.88 116 ILE A N 1
ATOM 881 C CA . ILE A 1 116 ? -7.660 -5.731 11.140 1.00 80.88 116 ILE A CA 1
ATOM 882 C C . ILE A 1 116 ? -8.767 -6.009 10.119 1.00 80.88 116 ILE A C 1
ATOM 884 O O . ILE A 1 116 ? -9.194 -5.111 9.413 1.00 80.88 116 ILE A O 1
ATOM 888 N N . HIS A 1 117 ? -9.229 -7.261 10.042 1.00 72.25 117 HIS A N 1
ATOM 889 C CA . HIS A 1 117 ? -10.377 -7.692 9.221 1.00 72.25 117 HIS A CA 1
ATOM 890 C C . HIS A 1 117 ? -10.344 -7.278 7.730 1.00 72.25 117 HIS A C 1
ATOM 892 O O . HIS A 1 117 ? -11.385 -7.093 7.110 1.00 72.25 117 HIS A O 1
ATOM 898 N N . GLY A 1 118 ? -9.149 -7.150 7.144 1.00 78.75 118 GLY A N 1
ATOM 899 C CA . GLY A 1 118 ? -8.979 -6.705 5.753 1.00 78.75 118 GLY A CA 1
ATOM 900 C C . GLY A 1 118 ? -8.783 -5.196 5.591 1.00 78.75 118 GLY A C 1
ATOM 901 O O . GLY A 1 118 ? -8.500 -4.750 4.486 1.00 78.75 118 GLY A O 1
ATOM 902 N N . ASP A 1 119 ? -8.831 -4.430 6.678 1.00 84.06 119 ASP A N 1
ATOM 903 C CA . ASP A 1 119 ? -8.465 -3.017 6.702 1.00 84.06 119 ASP A CA 1
ATOM 904 C C . ASP A 1 119 ? -7.051 -2.824 7.254 1.00 84.06 119 ASP A C 1
ATOM 906 O O . ASP A 1 119 ? -6.592 -3.527 8.160 1.00 84.06 119 ASP A O 1
ATOM 910 N N . LEU A 1 120 ? -6.362 -1.837 6.701 1.00 87.38 120 LEU A N 1
ATOM 911 C CA . LEU A 1 120 ? -5.096 -1.306 7.160 1.00 87.38 120 LEU A CA 1
ATOM 912 C C . LEU A 1 120 ? -5.368 -0.025 7.952 1.00 87.38 120 LEU A C 1
ATOM 914 O O . LEU A 1 120 ? -6.020 0.892 7.458 1.00 87.38 120 LEU A O 1
ATOM 918 N N . LEU A 1 121 ? -4.874 0.033 9.183 1.00 87.75 121 LEU A N 1
ATOM 919 C CA . LEU A 1 121 ? -5.109 1.118 10.129 1.00 87.75 121 LEU A CA 1
ATOM 920 C C . LEU A 1 121 ? -3.774 1.697 10.580 1.00 87.75 121 LEU A C 1
ATOM 922 O O . LEU A 1 121 ? -2.862 0.955 10.961 1.00 87.75 121 LEU A O 1
ATOM 926 N N . SER A 1 122 ? -3.666 3.020 10.577 1.00 89.69 122 SER A N 1
ATOM 927 C CA . SER A 1 122 ? -2.523 3.716 11.157 1.00 89.69 122 SER A CA 1
ATOM 928 C C . SER A 1 122 ? -2.649 3.780 12.681 1.00 89.69 122 SER A C 1
ATOM 930 O O . SER A 1 122 ? -3.744 3.881 13.238 1.00 89.69 122 SER A O 1
ATOM 932 N N . THR A 1 123 ? -1.518 3.766 13.383 1.00 87.69 123 THR A N 1
ATOM 933 C CA . THR A 1 123 ? -1.506 3.926 14.846 1.00 87.69 123 THR A CA 1
ATOM 934 C C . THR A 1 123 ? -2.067 5.283 15.275 1.00 87.69 123 THR A C 1
ATOM 936 O O . THR A 1 123 ? -2.707 5.368 16.316 1.00 87.69 123 THR A O 1
ATOM 939 N N . GLN A 1 124 ? -1.894 6.327 14.458 1.00 86.69 124 GLN A N 1
ATOM 940 C CA . GLN A 1 124 ? -2.465 7.652 14.725 1.00 86.69 124 GLN A CA 1
ATOM 941 C C . GLN A 1 124 ? -3.995 7.626 14.690 1.00 86.69 124 GLN A C 1
ATOM 943 O O . GLN A 1 124 ? -4.632 8.205 15.563 1.00 86.69 124 GLN A O 1
ATOM 948 N N . TYR A 1 125 ? -4.583 6.909 13.727 1.00 87.00 125 TYR A N 1
ATOM 949 C CA . TYR A 1 125 ? -6.030 6.721 13.669 1.00 87.00 125 TYR A CA 1
ATOM 950 C C . TYR A 1 125 ? -6.541 5.976 14.905 1.00 87.00 125 TYR A C 1
ATOM 952 O O . TYR A 1 125 ? -7.485 6.423 15.547 1.00 87.00 125 TYR A O 1
ATOM 960 N N . LEU A 1 126 ? -5.874 4.883 15.293 1.00 86.44 126 LEU A N 1
ATOM 961 C CA . LEU A 1 126 ? -6.241 4.131 16.497 1.00 86.44 126 LEU A CA 1
ATOM 962 C C . LEU A 1 126 ? -6.122 4.965 17.777 1.00 86.44 126 LEU A C 1
ATOM 964 O O . LEU A 1 126 ? -6.962 4.831 18.659 1.00 86.44 126 LEU A O 1
ATOM 968 N N . GLN A 1 127 ? -5.106 5.824 17.881 1.00 88.19 127 GLN A N 1
ATOM 969 C CA . GLN A 1 127 ? -4.964 6.747 19.007 1.00 88.19 127 GLN A CA 1
ATOM 970 C C . GLN A 1 127 ? -6.081 7.792 19.037 1.00 88.19 127 GLN A C 1
ATOM 972 O O . GLN A 1 127 ? -6.619 8.040 20.109 1.00 88.19 127 GLN A O 1
ATOM 977 N N . GLY A 1 128 ? -6.463 8.352 17.885 1.00 88.25 128 GLY A N 1
ATOM 978 C CA . GLY A 1 128 ? -7.594 9.279 17.796 1.00 88.25 128 GLY A CA 1
ATOM 979 C C . GLY A 1 128 ? -8.905 8.624 18.227 1.00 88.25 128 GLY A C 1
ATOM 980 O O . GLY A 1 128 ? -9.599 9.147 19.088 1.00 88.25 128 GLY A O 1
ATOM 981 N N . VAL A 1 129 ? -9.186 7.419 17.720 1.00 86.75 129 VAL A N 1
ATOM 982 C CA . VAL A 1 129 ? -10.364 6.640 18.133 1.00 86.75 129 VAL A CA 1
ATOM 983 C C . VAL A 1 129 ? -10.324 6.319 19.629 1.00 86.75 129 VAL A C 1
ATOM 985 O O . VAL A 1 129 ? -11.335 6.450 20.307 1.00 86.75 129 VAL A O 1
ATOM 988 N N . ALA A 1 130 ? -9.170 5.916 20.169 1.00 87.06 130 ALA A N 1
ATOM 989 C CA . ALA A 1 130 ? -9.035 5.639 21.598 1.00 87.06 130 ALA A CA 1
ATOM 990 C C . ALA A 1 130 ? -9.305 6.886 22.453 1.00 87.06 130 ALA A C 1
ATOM 992 O O . ALA A 1 130 ? -10.002 6.782 23.458 1.00 87.06 130 ALA A O 1
ATOM 993 N N . GLN A 1 131 ? -8.807 8.048 22.027 1.00 90.31 131 GLN A N 1
ATOM 994 C CA . GLN A 1 131 ? -9.050 9.317 22.703 1.00 90.31 131 GLN A CA 1
ATOM 995 C C . GLN A 1 131 ? -10.532 9.713 22.650 1.00 90.31 131 GLN A C 1
ATOM 997 O O . GLN A 1 131 ? -11.099 10.060 23.678 1.00 90.31 131 GLN A O 1
ATOM 1002 N N . GLU A 1 132 ? -11.187 9.604 21.492 1.00 87.62 132 GLU A N 1
ATOM 1003 C CA . GLU A 1 132 ? -12.628 9.877 21.373 1.00 87.62 132 GLU A CA 1
ATOM 1004 C C . GLU A 1 132 ? -13.464 8.965 22.281 1.00 87.62 132 GLU A C 1
ATOM 1006 O O . GLU A 1 132 ? -14.441 9.402 22.888 1.00 87.62 132 GLU A O 1
ATOM 1011 N N . ILE A 1 133 ? -13.083 7.688 22.390 1.00 87.12 133 ILE A N 1
ATOM 1012 C CA . ILE A 1 133 ? -13.746 6.734 23.284 1.00 87.12 133 ILE A CA 1
ATOM 1013 C C . ILE A 1 133 ? -13.525 7.120 24.747 1.00 87.12 133 ILE A C 1
ATOM 1015 O O . ILE A 1 133 ? -14.455 7.010 25.542 1.00 87.12 133 ILE A O 1
ATOM 1019 N N . GLU A 1 134 ? -12.318 7.552 25.107 1.00 88.44 134 GLU A N 1
ATOM 1020 C CA . GLU A 1 134 ? -11.988 8.000 26.460 1.00 88.44 134 GLU A CA 1
ATOM 1021 C C . GLU A 1 134 ? -12.786 9.254 26.845 1.00 88.44 134 GLU A C 1
ATOM 1023 O O . GLU A 1 134 ? -13.434 9.258 27.890 1.00 88.44 134 GLU A O 1
ATOM 1028 N N . GLU A 1 135 ? -12.852 10.254 25.963 1.00 90.19 135 GLU A N 1
ATOM 1029 C CA . GLU A 1 135 ? -13.662 11.466 26.151 1.00 90.19 135 GLU A CA 1
ATOM 1030 C C . GLU A 1 135 ? -15.159 11.130 26.282 1.00 90.19 135 GLU A C 1
ATOM 1032 O O . GLU A 1 135 ? -15.834 11.592 27.205 1.00 90.19 135 GLU A O 1
ATOM 1037 N N . ALA A 1 136 ? -15.681 10.253 25.417 1.00 85.81 136 ALA A N 1
ATOM 1038 C CA . ALA A 1 136 ? -17.070 9.803 25.495 1.00 85.81 136 ALA A CA 1
ATOM 1039 C C . ALA A 1 136 ? -17.359 8.998 26.775 1.00 85.81 136 ALA A C 1
ATOM 1041 O O . ALA A 1 136 ? -18.477 9.040 27.297 1.00 85.81 136 ALA A O 1
ATOM 1042 N N . LEU A 1 137 ? -16.375 8.249 27.283 1.00 87.44 137 LEU A N 1
ATOM 1043 C CA . LEU A 1 137 ? -16.502 7.493 28.526 1.00 87.44 137 LEU A CA 1
ATOM 1044 C C . LEU A 1 137 ? -16.508 8.429 29.733 1.00 87.44 137 LEU A C 1
ATOM 1046 O O . LEU A 1 137 ? -17.272 8.196 30.669 1.00 87.44 137 LEU A O 1
ATOM 1050 N N . GLU A 1 138 ? -15.689 9.478 29.706 1.00 90.38 138 GLU A N 1
ATOM 1051 C CA . GLU A 1 138 ? -15.644 10.496 30.752 1.00 90.38 138 GLU A CA 1
ATOM 1052 C C . GLU A 1 138 ? -16.957 11.297 30.814 1.00 90.38 138 GLU A C 1
ATOM 1054 O O . GLU A 1 138 ? -17.466 11.552 31.906 1.00 90.38 138 GLU A O 1
ATOM 1059 N N . GLU A 1 139 ? -17.566 11.611 29.664 1.00 88.06 139 GLU A N 1
ATOM 1060 C CA . GLU A 1 139 ? -18.848 12.328 29.597 1.00 88.06 139 GLU A CA 1
ATOM 1061 C C . GLU A 1 139 ? -20.054 11.450 29.990 1.00 88.06 139 GLU A C 1
ATOM 1063 O O . GLU A 1 139 ? -20.933 11.890 30.735 1.00 88.06 139 GLU A O 1
ATOM 1068 N N . ALA A 1 140 ? -20.115 10.200 29.513 1.00 83.44 140 ALA A N 1
ATOM 1069 C CA . ALA A 1 140 ? -21.261 9.308 29.733 1.00 83.44 140 ALA A CA 1
ATOM 1070 C C . ALA A 1 140 ? -21.156 8.446 31.008 1.00 83.44 140 ALA A C 1
ATOM 1072 O O . ALA A 1 140 ? -22.152 7.867 31.451 1.00 83.44 140 ALA A O 1
ATOM 1073 N N . GLY A 1 141 ? -19.958 8.298 31.581 1.00 80.62 141 GLY A N 1
ATOM 1074 C CA . GLY A 1 141 ? -19.652 7.455 32.745 1.00 80.62 141 GLY A CA 1
ATOM 1075 C C . GLY A 1 141 ? -19.672 5.941 32.481 1.00 80.62 141 GLY A C 1
ATOM 1076 O O . GLY A 1 141 ? -19.050 5.176 33.219 1.00 80.62 141 GLY A O 1
ATOM 1077 N N . CYS A 1 142 ? -20.360 5.479 31.435 1.00 80.44 142 CYS A N 1
ATOM 1078 C CA . CYS A 1 142 ? -20.308 4.103 30.946 1.00 80.44 142 CYS A CA 1
ATOM 1079 C C . CYS A 1 142 ? -20.612 4.047 29.443 1.00 80.44 142 CYS A C 1
ATOM 1081 O O . CYS A 1 142 ? -21.438 4.803 28.936 1.00 80.44 142 CYS A O 1
ATOM 1083 N N . LEU A 1 143 ? -19.956 3.130 28.732 1.00 79.62 143 LEU A N 1
ATOM 1084 C CA . LEU A 1 143 ? -20.172 2.886 27.307 1.00 79.62 143 LEU A CA 1
ATOM 1085 C C . LEU A 1 143 ? -20.331 1.388 27.060 1.00 79.62 143 LEU A C 1
ATOM 1087 O O . LEU A 1 143 ? -19.628 0.567 27.649 1.00 79.62 143 LEU A O 1
ATOM 1091 N N . SER A 1 144 ? -21.254 1.030 26.171 1.00 82.06 144 SER A N 1
ATOM 1092 C CA . SER A 1 144 ? -21.416 -0.348 25.718 1.00 82.06 144 SER A CA 1
ATOM 1093 C C . SER A 1 144 ? -20.392 -0.666 24.631 1.00 82.06 144 SER A C 1
ATOM 1095 O O . SER A 1 144 ? -20.278 0.054 23.638 1.00 82.06 144 SER A O 1
ATOM 1097 N N . VAL A 1 145 ? -19.686 -1.789 24.778 1.00 78.81 145 VAL A N 1
ATOM 1098 C CA . VAL A 1 145 ? -18.728 -2.280 23.771 1.00 78.81 145 VAL A CA 1
ATOM 1099 C C . VAL A 1 145 ? -19.423 -2.538 22.427 1.00 78.81 145 VAL A C 1
ATOM 1101 O O . VAL A 1 145 ? -18.843 -2.291 21.373 1.00 78.81 145 VAL A O 1
ATOM 1104 N N . SER A 1 146 ? -20.697 -2.939 22.453 1.00 78.56 146 SER A N 1
ATOM 1105 C CA . SER A 1 146 ? -21.511 -3.148 21.250 1.00 78.56 146 SER A CA 1
ATOM 1106 C C . SER A 1 146 ? -21.732 -1.853 20.457 1.00 78.56 146 SER A C 1
ATOM 1108 O O . SER A 1 146 ? -21.682 -1.859 19.225 1.00 78.56 146 SER A O 1
ATOM 1110 N N . ASP A 1 147 ? -21.930 -0.729 21.152 1.00 76.62 147 ASP A N 1
ATOM 1111 C CA . ASP A 1 147 ? -22.147 0.576 20.516 1.00 76.62 147 ASP A CA 1
ATOM 1112 C C . ASP A 1 147 ? -20.846 1.108 19.902 1.00 76.62 147 ASP A C 1
ATOM 1114 O O . ASP A 1 147 ? -20.854 1.678 18.809 1.00 76.62 147 ASP A O 1
ATOM 1118 N N . LEU A 1 148 ? -19.713 0.860 20.566 1.00 76.50 148 LEU A N 1
ATOM 1119 C CA . LEU A 1 148 ? -18.378 1.205 20.073 1.00 76.50 148 LEU A CA 1
ATOM 1120 C C . LEU A 1 148 ? -17.982 0.378 18.847 1.00 76.50 148 LEU A C 1
ATOM 1122 O O . LEU A 1 148 ? -17.508 0.933 17.855 1.00 76.50 148 LEU A O 1
ATOM 1126 N N . SER A 1 149 ? -18.229 -0.932 18.884 1.00 75.00 149 SER A N 1
ATOM 1127 C CA . SER A 1 149 ? -17.998 -1.825 17.747 1.00 75.00 149 SER A CA 1
ATOM 1128 C C . SER A 1 149 ? -18.805 -1.385 16.522 1.00 75.00 149 SER A C 1
ATOM 1130 O O . SER A 1 149 ? -18.251 -1.296 15.427 1.00 75.00 149 SER A O 1
ATOM 1132 N N . THR A 1 150 ? -20.071 -1.000 16.717 1.00 74.06 150 THR A N 1
ATOM 1133 C CA . THR A 1 150 ? -20.936 -0.519 15.628 1.00 74.06 150 THR A CA 1
ATOM 1134 C C . THR A 1 150 ? -20.476 0.837 15.082 1.00 74.06 150 THR A C 1
ATOM 1136 O O . THR A 1 150 ? -20.446 1.030 13.869 1.00 74.06 150 THR A O 1
ATOM 1139 N N . ARG A 1 151 ? -20.092 1.782 15.953 1.00 71.44 151 ARG A N 1
ATOM 1140 C CA . ARG A 1 151 ? -19.655 3.130 15.542 1.00 71.44 151 ARG A CA 1
ATOM 1141 C C . ARG A 1 151 ? -18.328 3.132 14.795 1.00 71.44 151 ARG A C 1
ATOM 1143 O O . ARG A 1 151 ? -18.210 3.807 13.778 1.00 71.44 151 ARG A O 1
ATOM 1150 N N . TYR A 1 152 ? -17.345 2.388 15.288 1.00 69.56 152 TYR A N 1
ATOM 1151 C CA . TYR A 1 152 ? -15.994 2.390 14.724 1.00 69.56 152 TYR A CA 1
ATOM 1152 C C . TYR A 1 152 ? -15.749 1.223 13.761 1.00 69.56 152 TYR A C 1
ATOM 1154 O O . TYR A 1 152 ? -14.662 1.094 13.191 1.00 69.56 152 TYR A O 1
ATOM 1162 N N . ASN A 1 153 ? -16.770 0.390 13.533 1.00 67.38 153 ASN A N 1
ATOM 1163 C CA . ASN A 1 153 ? -16.706 -0.805 12.697 1.00 67.38 153 ASN A CA 1
ATOM 1164 C C . ASN A 1 153 ? -15.493 -1.679 13.079 1.00 67.38 153 ASN A C 1
ATOM 1166 O O . ASN A 1 153 ? -14.721 -2.121 12.223 1.00 67.38 153 ASN A O 1
ATOM 1170 N N . LEU A 1 154 ? -15.292 -1.812 14.395 1.00 67.00 154 LEU A N 1
ATOM 1171 C CA . LEU A 1 154 ? -14.277 -2.645 15.035 1.00 67.00 154 LEU A CA 1
ATOM 1172 C C . LEU A 1 154 ? -14.907 -4.011 15.332 1.00 67.00 154 LEU A C 1
ATOM 1174 O O . LEU A 1 154 ? -16.092 -4.056 15.665 1.00 67.00 154 LEU A O 1
ATOM 1178 N N . PRO A 1 155 ? -14.163 -5.123 15.236 1.00 53.97 155 PRO A N 1
ATOM 1179 C CA . PRO A 1 155 ? -14.705 -6.429 15.598 1.00 53.97 155 PRO A CA 1
ATOM 1180 C C . PRO A 1 155 ? -15.197 -6.423 17.058 1.00 53.97 155 PRO A C 1
ATOM 1182 O O . PRO A 1 155 ? -14.472 -5.960 17.940 1.00 53.97 155 PRO A O 1
ATOM 1185 N N . ALA A 1 156 ? -16.437 -6.886 17.265 1.00 43.62 156 ALA A N 1
ATOM 1186 C CA . ALA A 1 156 ? -17.071 -7.072 18.575 1.00 43.62 156 ALA A CA 1
ATOM 1187 C C . ALA A 1 156 ? -16.482 -8.263 19.342 1.00 43.62 156 ALA A C 1
ATOM 1189 O O . ALA A 1 156 ? -16.095 -9.256 18.679 1.00 43.62 156 ALA A O 1
#

Foldseek 3Di:
DDDPDPPVVVVVVVVVVVVVVVVVVVVVPPPDQDPVNVVVVVVVCVVVVVADWAAFPVNPDTDGLVRLVVQLVVVCVVVVFKDFLVVSSVSVRHDSVSNVVSLVVCVVVDVQWDDAPRMIGGPVRVVVLVVVVVVVCVVVVDDDPVVSCVVVVHDD

Mean predicted aligned error: 13.75 Å

Solvent-accessible surface area (backbone atoms only — not comparable to full-atom values): 9023 Å² total; per-residue (Å²): 139,83,76,77,81,53,80,62,58,61,51,52,50,51,52,51,49,51,51,53,50,52,53,52,57,61,62,70,57,77,79,66,72,48,73,68,57,48,50,55,51,52,52,49,37,41,74,72,66,77,45,73,73,41,58,28,65,83,67,81,49,76,39,43,66,71,54,51,61,45,52,56,48,52,52,26,56,74,50,69,20,50,34,47,60,79,52,50,26,68,78,71,42,33,39,58,70,62,50,53,58,42,52,57,51,46,42,73,76,38,83,59,43,47,79,56,98,62,30,38,34,29,47,69,36,53,50,50,53,50,50,53,50,50,54,51,32,70,74,61,73,63,77,59,66,70,60,50,19,65,74,69,73,44,90,121

Secondary structure (DSSP, 8-state):
--PPPPHHHHHHHHHHHHHHHHHHHHHTTTT---HHHHHHHHHHHHHTTS---EEBTTSS-EE-HHHHHHHHHHHHHHTTTEEETTTHHHHHTB-HHHHHHHHHHHHHH-TTEEEETTEEEEHHHHHHHHHHHHHHHHHHS---HHHHHHHHT---

Sequence (156 aa):
AGRPAGPGGAMDAIRELQRQLAAAQEVSNKNRISERNCIDLVQKLVQLGQVKLIHTSSGKEWLTPEQLDREIRDVLAASGGRANVTEIPNEVGVDISHCEARIELMRKKDSSVSRIHGDLLSTQYLQGVAQEIEEALEEAGCLSVSDLSTRYNLPA

InterPro domains:
  IPR018611 E3 UFM1-protein ligase 1 [PTHR31057] (13-155)
  IPR056579 E3 UFM1-protein ligase 1-like, N-terminal [PF09743] (14-156)

Nearest PDB structures (foldseek):
  8c0d-assembly1_A  TM=7.439E-01  e=5.912E-12  Homo sapiens
  8oj5-assembly1_A  TM=8.097E-01  e=9.491E-11  Homo sapiens
  8c0d-assembly2_D  TM=7.685E-01  e=3.167E-11  Homo sapiens
  8qfc-assembly1_B  TM=8.263E-01  e=2.844E-10  Homo sapiens
  8b9x-assembly2_B  TM=7.801E-01  e=1.931E-10  Homo sapiens

Organism: NCBI:txid1333877